Protein AF-A0A843D939-F1 (afdb_monomer_lite)

Foldseek 3Di:
DEEEEFVAQLVLQQVLCVVLVHHYDHCDDDVVDPDPNPPPQPLPPPDDPPPDPVLSVLVSSCVVSLVVHQEYEYEFDDDPDADDPDPPVVCCNNGNDCPDLVSRLVVVVVSVVDPHQYAQAYHDRDPVSSVLVSVLSNVCSVPVDNPSHDPADSSRHHDDPDDPPVVVVVVVVVVD

pLDDT: mean 85.57, std 11.02, range [54.69, 98.19]

Sequence (176 aa):
MNVIVIPDGAMIIVPLIEKNGHNYLSPTNFSKYDNELNLNPDFNVSLSSETPSGVRGRISLLMPLLDKADAAIILGQRPPKYTPMYDVLNELILFCGNGCNNAHSLAASIVNQMDIPVLKLAYPTTREDIIDLIDRVNLFLKDFDTSISDDINTDLKKPSPKIPFSDFKKILNKSI

Structure (mmCIF, N/CA/C/O backbone):
data_AF-A0A843D939-F1
#
_entry.id   AF-A0A843D939-F1
#
loop_
_atom_site.group_PDB
_atom_site.id
_atom_site.type_symbol
_atom_site.label_atom_id
_atom_site.label_alt_id
_atom_site.label_comp_id
_atom_site.label_asym_id
_atom_site.label_entity_id
_atom_site.label_seq_id
_atom_site.pdbx_PDB_ins_code
_atom_site.Cartn_x
_atom_site.Cartn_y
_atom_site.Cartn_z
_atom_site.occupancy
_atom_site.B_iso_or_equiv
_atom_site.auth_seq_id
_atom_site.auth_comp_id
_atom_site.auth_asym_id
_atom_site.auth_atom_id
_atom_site.pdbx_PDB_model_num
ATOM 1 N N . MET A 1 1 ? -14.556 4.740 7.565 1.00 92.44 1 MET A N 1
ATOM 2 C CA . MET A 1 1 ? -13.700 3.545 7.578 1.00 92.44 1 MET A CA 1
ATOM 3 C C . MET A 1 1 ? -12.261 3.978 7.726 1.00 92.44 1 MET A C 1
ATOM 5 O O . MET A 1 1 ? -11.900 5.033 7.210 1.00 92.44 1 MET A O 1
ATOM 9 N N . ASN A 1 2 ? -11.486 3.198 8.461 1.00 95.25 2 ASN A N 1
ATOM 10 C CA . ASN A 1 2 ? -10.048 3.321 8.590 1.00 95.25 2 ASN A CA 1
ATOM 11 C C . ASN A 1 2 ? -9.385 2.583 7.424 1.00 95.25 2 ASN A C 1
ATOM 13 O O . ASN A 1 2 ? -9.556 1.377 7.274 1.00 95.25 2 ASN A O 1
ATOM 17 N N . VAL A 1 3 ? -8.643 3.299 6.589 1.00 96.50 3 VAL A N 1
ATOM 18 C CA . VAL A 1 3 ? -8.019 2.762 5.380 1.00 96.50 3 VAL A CA 1
ATOM 19 C C . VAL A 1 3 ? -6.510 2.836 5.531 1.00 96.50 3 VAL A C 1
ATOM 21 O O . VAL A 1 3 ? -5.960 3.898 5.836 1.00 96.50 3 VAL A O 1
ATOM 24 N N . ILE A 1 4 ? -5.835 1.716 5.293 1.00 94.50 4 ILE A N 1
ATOM 25 C CA . ILE A 1 4 ? -4.374 1.651 5.276 1.00 94.50 4 ILE A CA 1
ATOM 26 C C . ILE A 1 4 ? -3.850 1.634 3.839 1.00 94.50 4 ILE A C 1
ATOM 28 O O . ILE A 1 4 ? -4.470 1.058 2.944 1.00 94.50 4 ILE A O 1
ATOM 32 N N . VAL A 1 5 ? -2.700 2.266 3.607 1.00 94.06 5 VAL A N 1
ATOM 33 C CA . VAL A 1 5 ? -2.048 2.301 2.291 1.00 94.06 5 VAL A CA 1
ATOM 34 C C . VAL A 1 5 ? -0.691 1.624 2.383 1.00 94.06 5 VAL A C 1
ATOM 36 O O . VAL A 1 5 ? 0.069 1.855 3.321 1.00 94.06 5 VAL A O 1
ATOM 39 N N . ILE A 1 6 ? -0.395 0.772 1.409 1.00 92.00 6 ILE A N 1
ATOM 40 C CA . ILE A 1 6 ? 0.857 0.033 1.309 1.00 92.00 6 ILE A CA 1
ATOM 41 C C . ILE A 1 6 ? 1.463 0.321 -0.075 1.00 92.00 6 ILE A C 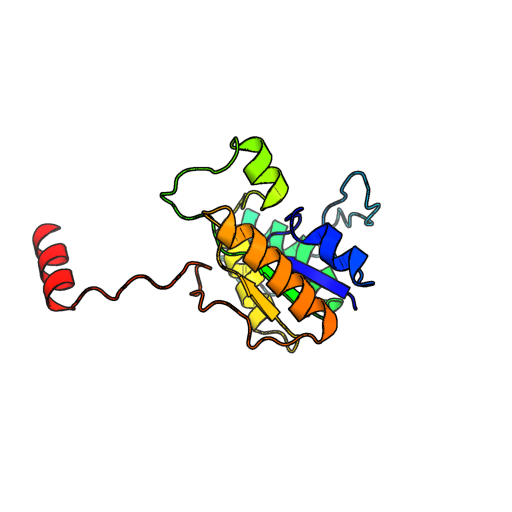1
ATOM 43 O O . ILE A 1 6 ? 0.838 -0.039 -1.066 1.00 92.00 6 ILE A O 1
ATOM 47 N N . PRO A 1 7 ? 2.648 0.950 -0.181 1.00 89.75 7 PRO A N 1
ATOM 48 C CA . PRO A 1 7 ? 3.460 1.465 0.916 1.00 89.75 7 PRO A CA 1
ATOM 49 C C . PRO A 1 7 ? 2.813 2.664 1.618 1.00 89.75 7 PRO A C 1
ATOM 51 O O . PRO A 1 7 ? 2.110 3.467 1.003 1.00 89.75 7 PRO A O 1
ATOM 54 N N . ASP A 1 8 ? 3.103 2.785 2.914 1.00 88.06 8 ASP A N 1
ATOM 55 C CA . ASP A 1 8 ? 2.689 3.932 3.721 1.00 88.06 8 ASP A CA 1
ATOM 56 C C . ASP A 1 8 ? 3.186 5.240 3.093 1.00 88.06 8 ASP A C 1
ATOM 58 O O . ASP A 1 8 ? 4.310 5.303 2.597 1.00 88.06 8 ASP A O 1
ATOM 62 N N . GLY A 1 9 ? 2.368 6.289 3.111 1.00 86.38 9 GLY A N 1
ATOM 63 C CA . GLY A 1 9 ? 2.763 7.606 2.625 1.00 86.38 9 GLY A CA 1
ATOM 64 C C . GLY A 1 9 ? 2.707 7.804 1.110 1.00 86.38 9 GLY A C 1
ATOM 65 O O . GLY A 1 9 ? 3.280 8.774 0.620 1.00 86.38 9 GLY A O 1
ATOM 66 N N . ALA A 1 10 ? 2.031 6.938 0.346 1.00 90.88 10 ALA A N 1
ATOM 67 C CA . ALA A 1 10 ? 1.768 7.195 -1.072 1.00 90.88 10 ALA A CA 1
ATOM 68 C C . ALA A 1 10 ? 0.818 8.403 -1.235 1.00 90.88 10 ALA A C 1
ATOM 70 O O . ALA A 1 10 ? -0.410 8.263 -1.239 1.00 90.88 10 ALA A O 1
ATOM 71 N N . MET A 1 11 ? 1.385 9.612 -1.341 1.00 89.44 11 MET A N 1
ATOM 72 C CA . MET A 1 11 ? 0.646 10.884 -1.285 1.00 89.44 11 MET A CA 1
ATOM 73 C C . MET A 1 11 ? -0.316 11.107 -2.452 1.00 89.44 11 MET A C 1
ATOM 75 O O . MET A 1 11 ? -1.149 12.005 -2.382 1.00 89.44 11 MET A O 1
ATOM 79 N N . ILE A 1 12 ? -0.249 10.300 -3.509 1.00 92.25 12 ILE A N 1
ATOM 80 C CA . ILE A 1 12 ? -1.269 10.312 -4.559 1.00 92.25 12 ILE A CA 1
ATOM 81 C C . ILE A 1 12 ? -2.600 9.692 -4.099 1.00 92.25 12 ILE A C 1
ATOM 83 O O . ILE A 1 12 ? -3.657 10.080 -4.588 1.00 92.25 12 ILE A O 1
ATOM 87 N N . ILE A 1 13 ? -2.558 8.764 -3.137 1.00 94.81 13 ILE A N 1
ATOM 88 C CA . ILE A 1 13 ? -3.721 8.014 -2.633 1.00 94.81 13 ILE A CA 1
ATOM 89 C C . ILE A 1 13 ? -4.284 8.671 -1.372 1.00 94.81 13 ILE A C 1
ATOM 91 O O . ILE A 1 13 ? -5.497 8.814 -1.240 1.00 94.81 13 ILE A O 1
ATOM 95 N N . VAL A 1 14 ? -3.414 9.097 -0.451 1.00 91.94 14 VAL A N 1
ATOM 96 C CA . VAL A 1 14 ? -3.815 9.593 0.879 1.00 91.94 14 VAL A CA 1
ATOM 97 C C . VAL A 1 14 ? -4.889 10.698 0.827 1.00 91.94 14 VAL A C 1
ATOM 99 O O . VAL A 1 14 ? -5.912 10.547 1.496 1.00 91.94 14 VAL A O 1
ATOM 102 N N . PRO A 1 15 ? -4.765 11.759 0.003 1.00 92.94 15 PRO A N 1
ATOM 103 C CA . PRO A 1 15 ? -5.795 12.795 -0.086 1.00 92.94 15 PRO A CA 1
ATOM 104 C C . PRO A 1 15 ? -7.137 12.284 -0.629 1.00 92.94 15 PRO A C 1
ATOM 106 O O . PRO A 1 15 ? -8.178 12.877 -0.351 1.00 92.94 15 PRO A O 1
ATOM 109 N N . LEU A 1 16 ? -7.136 11.201 -1.417 1.00 96.62 16 LEU A N 1
ATOM 110 C CA . LEU A 1 16 ? -8.359 10.603 -1.959 1.00 96.62 16 LEU A CA 1
ATOM 111 C C . LEU A 1 16 ? -9.158 9.896 -0.861 1.00 96.62 16 LEU A C 1
ATOM 113 O O . LEU A 1 16 ? -10.383 9.992 -0.857 1.00 96.62 16 LEU A O 1
ATOM 117 N N . ILE A 1 17 ? -8.478 9.254 0.092 1.00 96.19 17 ILE A N 1
ATOM 118 C CA . ILE A 1 17 ? -9.104 8.620 1.262 1.00 96.19 17 ILE A CA 1
ATOM 119 C C . ILE A 1 17 ? -9.886 9.665 2.063 1.00 96.19 17 ILE A C 1
ATOM 121 O O . ILE A 1 17 ? -11.086 9.507 2.287 1.00 96.19 17 ILE A O 1
ATOM 125 N N . GLU A 1 18 ? -9.234 10.777 2.410 1.00 92.69 18 GLU A N 1
ATOM 126 C CA . GLU A 1 18 ? -9.864 11.862 3.170 1.00 92.69 18 GLU A CA 1
ATOM 127 C C . GLU A 1 18 ? -11.015 12.514 2.398 1.00 92.69 18 GLU A C 1
ATOM 129 O O . GLU A 1 18 ? -12.084 12.766 2.954 1.00 92.69 18 GLU A O 1
ATOM 134 N N . LYS A 1 19 ? -10.822 12.762 1.094 1.00 95.88 19 LYS A N 1
ATOM 135 C CA . LYS A 1 19 ? -11.841 13.369 0.227 1.00 95.88 19 LYS A CA 1
ATOM 136 C C . LYS A 1 19 ? -13.119 12.527 0.148 1.00 95.88 19 LYS A C 1
ATOM 138 O O . LYS A 1 19 ? -14.198 13.096 0.005 1.00 95.88 19 LYS A O 1
ATOM 143 N N . ASN A 1 20 ? -13.007 11.202 0.249 1.00 97.38 20 ASN A N 1
ATOM 144 C CA . ASN A 1 20 ? -14.153 10.288 0.284 1.00 97.38 20 ASN A CA 1
ATOM 145 C C . ASN A 1 20 ? -14.717 10.078 1.707 1.00 97.38 20 ASN A C 1
ATOM 147 O O . ASN A 1 20 ? -15.602 9.253 1.903 1.00 97.38 20 ASN A O 1
ATOM 151 N N . GLY A 1 21 ? -14.264 10.847 2.707 1.00 96.19 21 GLY A N 1
ATOM 152 C CA . GLY A 1 21 ? -14.799 10.797 4.072 1.00 96.19 21 GLY A CA 1
ATOM 153 C C . GLY A 1 21 ? -14.281 9.618 4.899 1.00 96.19 21 GLY A C 1
ATOM 154 O O . GLY A 1 21 ? -14.939 9.175 5.844 1.00 96.19 21 GLY A O 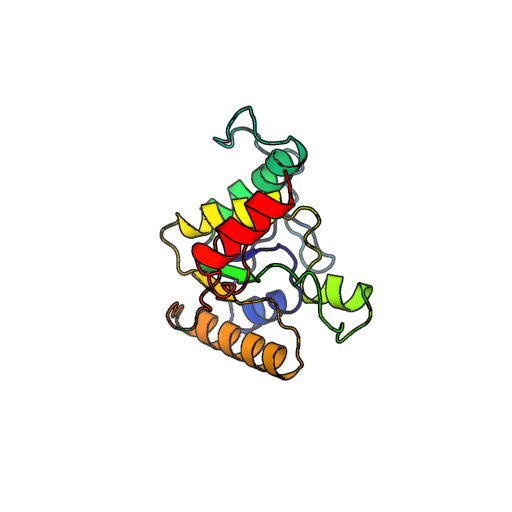1
ATOM 155 N N . HIS A 1 22 ? -13.117 9.078 4.545 1.00 96.50 22 HIS A N 1
ATOM 156 C CA . HIS A 1 22 ? -12.466 7.994 5.273 1.00 96.50 22 HIS A CA 1
ATOM 157 C C . HIS A 1 22 ? -11.235 8.479 6.031 1.00 96.50 22 HIS A C 1
ATOM 159 O O . HIS A 1 22 ? -10.683 9.541 5.750 1.00 96.50 22 HIS A O 1
ATOM 165 N N . ASN A 1 23 ? -10.816 7.689 7.014 1.00 93.75 23 ASN A N 1
ATOM 166 C CA . ASN A 1 23 ? -9.666 7.982 7.849 1.00 93.75 23 ASN A CA 1
ATOM 167 C C . ASN A 1 23 ? -8.449 7.215 7.329 1.00 93.75 23 ASN A C 1
ATOM 169 O O . ASN A 1 23 ? -8.523 6.001 7.163 1.00 93.75 23 ASN A O 1
ATOM 173 N N . TYR A 1 24 ? -7.340 7.900 7.080 1.00 92.69 24 TYR A N 1
ATOM 174 C CA . TYR A 1 24 ? -6.087 7.266 6.678 1.00 92.69 24 TYR A CA 1
ATOM 175 C C . TYR A 1 24 ? -5.288 6.857 7.920 1.00 92.69 24 TYR A C 1
ATOM 177 O O . TYR A 1 24 ? -4.991 7.691 8.772 1.00 92.69 24 TYR A O 1
ATOM 185 N N . LEU A 1 25 ? -4.924 5.576 8.018 1.00 90.00 25 LEU A N 1
ATOM 186 C CA . LEU A 1 25 ? -4.054 5.077 9.080 1.00 90.00 25 LEU A CA 1
ATOM 187 C C . LEU A 1 25 ? -2.595 5.083 8.627 1.00 90.00 25 LEU A C 1
ATOM 189 O O . LEU A 1 25 ? -2.243 4.421 7.652 1.00 90.00 25 LEU A O 1
ATOM 193 N N . SER A 1 26 ? -1.749 5.777 9.385 1.00 86.94 26 SER A N 1
ATOM 194 C CA . SER A 1 26 ? -0.313 5.875 9.127 1.00 86.94 26 SER A CA 1
ATOM 195 C C . SER A 1 26 ? 0.497 5.653 10.405 1.00 86.94 26 SER A C 1
ATOM 197 O O . SER A 1 26 ? 0.188 6.269 11.428 1.00 86.94 26 SER A O 1
ATOM 199 N N . PRO A 1 27 ? 1.561 4.829 10.365 1.00 78.94 27 PRO A N 1
ATOM 200 C CA . PRO A 1 27 ? 2.533 4.729 11.449 1.00 78.94 27 PRO A CA 1
ATOM 201 C C . PRO A 1 27 ? 3.485 5.931 11.491 1.00 78.94 27 PRO A C 1
ATOM 203 O O . PRO A 1 27 ? 4.255 6.064 12.437 1.00 78.94 27 PRO A O 1
ATOM 206 N N . THR A 1 28 ? 3.466 6.784 10.465 1.00 74.00 28 THR A N 1
ATOM 207 C CA . THR A 1 28 ? 4.355 7.935 10.304 1.00 74.00 28 THR A CA 1
ATOM 208 C C . THR A 1 28 ? 3.616 9.240 10.603 1.00 74.00 28 THR A C 1
ATOM 210 O O . THR A 1 28 ? 2.486 9.438 10.143 1.00 74.00 28 THR A O 1
ATOM 213 N N . ASN A 1 29 ? 4.272 10.166 11.312 1.00 66.31 29 ASN A N 1
ATOM 214 C CA . ASN A 1 29 ? 3.813 11.552 11.424 1.00 66.31 29 ASN A CA 1
ATOM 215 C C . ASN A 1 29 ? 4.207 12.315 10.160 1.00 66.31 29 ASN A C 1
ATOM 217 O O . ASN A 1 29 ? 5.393 12.533 9.904 1.00 66.31 29 ASN A O 1
ATOM 221 N N . PHE A 1 30 ? 3.223 12.730 9.369 1.00 65.50 30 PHE A N 1
ATOM 222 C CA . PHE A 1 30 ? 3.453 13.704 8.303 1.00 65.50 30 PHE A CA 1
ATOM 223 C C . PHE A 1 30 ? 3.073 15.084 8.839 1.00 65.50 30 PHE A C 1
ATOM 225 O O . PHE A 1 30 ? 2.226 15.184 9.709 1.00 65.50 30 PHE A O 1
ATOM 232 N N . SER A 1 31 ? 3.637 16.173 8.319 1.00 57.84 31 SER A N 1
ATOM 233 C CA . SER A 1 31 ? 3.409 17.530 8.861 1.00 57.84 31 SER A CA 1
ATOM 234 C C . SER A 1 31 ? 1.935 17.947 9.016 1.00 57.84 31 SER A C 1
ATOM 236 O O . SER A 1 31 ? 1.638 18.830 9.815 1.00 57.84 31 SER A O 1
ATOM 238 N N . LYS A 1 32 ? 1.021 17.330 8.256 1.00 61.47 32 LYS A N 1
ATOM 239 C CA . LYS A 1 32 ? -0.435 17.525 8.344 1.00 61.47 32 LYS A CA 1
ATOM 240 C C . LYS A 1 32 ? -1.131 16.569 9.330 1.00 61.47 32 LYS A C 1
ATOM 242 O O . LYS A 1 32 ? -2.207 16.895 9.820 1.00 61.47 32 LYS A O 1
ATOM 247 N N . TYR A 1 33 ? -0.558 15.398 9.587 1.00 61.41 33 TYR A N 1
ATOM 248 C CA . TYR A 1 33 ? -1.159 14.328 10.379 1.00 61.41 33 TYR A CA 1
ATOM 249 C C . TYR A 1 33 ? -0.386 14.219 11.683 1.00 61.41 33 TYR A C 1
ATOM 251 O O . TYR A 1 33 ? 0.756 13.787 11.636 1.00 61.41 33 TYR A O 1
ATOM 259 N N . ASP A 1 34 ? -0.986 14.618 12.807 1.00 56.56 34 ASP A N 1
ATOM 260 C CA . ASP A 1 34 ? -0.428 14.389 14.147 1.00 56.56 34 ASP A CA 1
ATOM 261 C C . ASP A 1 34 ? -0.863 13.004 14.653 1.00 56.56 34 ASP A C 1
ATOM 263 O O . ASP A 1 34 ? -1.683 12.845 15.554 1.00 56.56 34 ASP A O 1
ATOM 267 N N . ASN A 1 35 ? -0.381 11.980 13.960 1.00 59.91 35 ASN A N 1
ATOM 268 C CA . ASN A 1 35 ? -0.445 10.600 14.394 1.00 59.91 35 ASN A CA 1
ATOM 269 C C . ASN A 1 35 ? 0.445 10.437 15.632 1.00 59.91 35 ASN A C 1
ATOM 271 O O . ASN A 1 35 ? 1.650 10.690 15.577 1.00 59.91 35 ASN A O 1
ATOM 275 N N . GLU A 1 36 ? -0.119 9.963 16.745 1.00 54.69 36 GLU A N 1
ATOM 276 C CA . GLU A 1 36 ? 0.685 9.550 17.896 1.00 54.69 36 GLU A CA 1
ATOM 277 C C . GLU A 1 36 ? 1.698 8.487 17.447 1.00 54.69 36 GLU A C 1
ATOM 279 O O . GLU A 1 36 ? 1.374 7.314 17.242 1.00 54.69 36 GLU A O 1
ATOM 284 N N . LEU A 1 37 ? 2.946 8.915 17.256 1.00 56.84 37 LEU A N 1
ATOM 285 C CA . LEU A 1 37 ? 4.055 8.033 16.943 1.00 56.84 37 LEU A CA 1
ATOM 286 C C . LEU A 1 37 ? 4.285 7.149 18.161 1.00 56.84 37 LEU A C 1
ATOM 288 O O . LEU A 1 37 ? 4.890 7.578 19.147 1.00 56.84 37 LEU A O 1
ATOM 292 N N . ASN A 1 38 ? 3.854 5.893 18.090 1.00 56.69 38 ASN A N 1
ATOM 293 C CA . ASN A 1 38 ? 4.308 4.912 19.056 1.00 56.69 38 ASN A CA 1
ATOM 294 C C . ASN A 1 38 ? 5.775 4.567 18.754 1.00 56.69 38 ASN A C 1
ATOM 296 O O . ASN A 1 38 ? 6.088 3.618 18.036 1.00 56.69 38 ASN A O 1
ATOM 300 N N . LEU A 1 39 ? 6.684 5.383 19.294 1.00 55.22 39 LEU A N 1
ATOM 301 C CA . LEU A 1 39 ? 8.135 5.200 19.195 1.00 55.22 39 LEU A CA 1
ATOM 302 C C . LEU A 1 39 ? 8.633 3.967 19.968 1.00 55.22 39 LEU A C 1
ATOM 304 O O . LEU A 1 39 ? 9.809 3.624 19.855 1.00 55.22 39 LEU A O 1
ATOM 308 N N . ASN A 1 40 ? 7.749 3.294 20.714 1.00 59.53 40 ASN A N 1
ATOM 309 C CA . ASN A 1 40 ? 7.982 1.993 21.327 1.00 59.53 40 ASN A CA 1
ATOM 310 C C . ASN A 1 40 ? 7.218 0.920 20.533 1.00 59.53 40 ASN A C 1
ATOM 312 O O . ASN A 1 40 ? 6.143 0.492 20.962 1.00 59.53 40 ASN A O 1
ATOM 316 N N . PRO A 1 41 ? 7.735 0.491 19.366 1.00 61.16 41 PRO A N 1
ATOM 317 C CA . PRO A 1 41 ? 7.125 -0.591 18.610 1.00 61.16 41 PRO A CA 1
ATOM 318 C C . PRO A 1 41 ? 6.991 -1.824 19.503 1.00 61.16 41 PRO A C 1
ATOM 320 O O . PRO A 1 41 ? 7.968 -2.276 20.106 1.00 61.16 41 PRO A O 1
ATOM 323 N N . ASP A 1 42 ? 5.782 -2.377 19.572 1.00 63.78 42 ASP A N 1
ATOM 324 C CA . ASP A 1 42 ? 5.590 -3.673 20.201 1.00 63.78 42 ASP A CA 1
ATOM 325 C C . ASP A 1 42 ? 6.177 -4.740 19.272 1.00 63.78 42 ASP A C 1
ATOM 327 O O . ASP A 1 42 ? 5.615 -5.093 18.235 1.00 63.78 42 ASP A O 1
ATOM 331 N N . PHE A 1 43 ? 7.370 -5.221 19.619 1.00 63.50 43 PHE A N 1
ATOM 332 C CA . PHE A 1 43 ? 8.058 -6.264 18.865 1.00 63.50 43 PHE A CA 1
ATOM 333 C C . PHE A 1 43 ? 7.470 -7.661 19.096 1.00 63.50 43 PHE A C 1
ATOM 335 O O . PHE A 1 43 ? 7.990 -8.618 18.516 1.00 63.50 43 PHE A O 1
ATOM 342 N N . ASN A 1 44 ? 6.380 -7.798 19.862 1.00 63.06 44 ASN A N 1
ATOM 343 C CA . ASN A 1 44 ? 5.602 -9.037 19.967 1.00 63.06 44 ASN A CA 1
ATOM 344 C C . ASN A 1 44 ? 4.804 -9.357 18.690 1.00 63.06 44 ASN A C 1
ATOM 346 O O . ASN A 1 44 ? 3.792 -10.054 18.727 1.00 63.06 44 ASN A O 1
ATOM 350 N N . VAL A 1 45 ? 5.263 -8.893 17.529 1.00 67.69 45 VAL A N 1
ATOM 351 C CA . VAL A 1 45 ? 4.759 -9.385 16.254 1.00 67.69 45 VAL A CA 1
ATOM 352 C C . VAL A 1 45 ? 5.230 -10.824 16.075 1.00 67.69 45 VAL A C 1
ATOM 354 O O . VAL A 1 45 ? 6.427 -11.114 16.164 1.00 67.69 45 VAL A O 1
ATOM 357 N N . SER A 1 46 ? 4.292 -11.720 15.770 1.00 73.81 46 SER A N 1
ATOM 358 C CA . SER A 1 46 ? 4.554 -13.135 15.481 1.00 73.81 46 SER A CA 1
ATOM 359 C C . SER A 1 46 ? 5.248 -13.318 14.122 1.00 73.81 46 SER A C 1
ATOM 361 O O . SER A 1 46 ? 4.693 -13.872 13.179 1.00 73.81 46 SER A O 1
ATOM 363 N N . LEU A 1 47 ? 6.480 -12.820 14.008 1.00 81.19 47 LEU A N 1
ATOM 364 C CA . LEU A 1 47 ? 7.359 -12.969 12.851 1.00 81.19 47 LEU A CA 1
ATOM 365 C C . LEU A 1 47 ? 8.477 -13.960 13.166 1.00 81.19 47 LEU A C 1
ATOM 367 O O . LEU A 1 47 ? 9.015 -13.961 14.276 1.00 81.19 47 LEU A O 1
ATOM 371 N N . SER A 1 48 ? 8.892 -14.732 12.159 1.00 84.88 48 SER A N 1
ATOM 372 C CA . SER A 1 48 ? 10.031 -15.655 12.257 1.00 84.88 48 SER A CA 1
ATOM 373 C C . SER A 1 48 ? 11.275 -14.970 12.838 1.00 84.88 48 SER A C 1
ATOM 375 O O . SER A 1 48 ? 11.533 -13.798 12.536 1.00 84.88 48 SER A O 1
ATOM 377 N N . SER A 1 49 ? 12.068 -15.704 13.627 1.00 82.62 49 SER A N 1
ATOM 378 C CA . SER A 1 49 ? 13.378 -15.255 14.125 1.00 82.62 49 SER A CA 1
ATOM 379 C C . SER A 1 49 ? 14.343 -14.896 12.994 1.00 82.62 49 SER A C 1
ATOM 381 O O . SER A 1 49 ? 15.186 -14.025 13.168 1.00 82.62 49 SER A O 1
ATOM 383 N N . GLU A 1 50 ? 14.165 -15.508 11.822 1.00 88.19 50 GLU A N 1
ATOM 384 C CA . GLU A 1 50 ? 14.960 -15.256 10.614 1.00 88.19 50 GLU A CA 1
ATOM 385 C C . GLU A 1 50 ? 14.546 -13.973 9.873 1.00 88.19 50 GLU A C 1
ATOM 387 O O . GLU A 1 50 ? 15.151 -13.598 8.869 1.00 88.19 50 GLU A O 1
ATOM 392 N N . THR A 1 51 ? 13.494 -13.284 10.331 1.00 87.69 51 THR A N 1
ATOM 393 C CA . THR A 1 51 ? 13.053 -12.036 9.700 1.00 87.69 51 THR A CA 1
ATOM 394 C C . THR A 1 51 ? 14.113 -10.954 9.919 1.00 87.69 51 THR A C 1
ATOM 396 O O . THR A 1 51 ? 14.402 -10.626 11.073 1.00 87.69 51 THR A O 1
ATOM 399 N N . PRO A 1 52 ? 14.652 -10.323 8.856 1.00 90.00 52 PRO A N 1
ATOM 400 C CA . PRO A 1 52 ? 15.654 -9.275 9.009 1.00 90.00 52 PRO A CA 1
ATOM 401 C C . PRO A 1 52 ? 15.163 -8.149 9.924 1.00 90.00 52 PRO A C 1
ATOM 403 O O . PRO A 1 52 ? 14.026 -7.687 9.796 1.00 90.00 52 PRO A O 1
ATOM 406 N N . SER A 1 53 ? 16.030 -7.655 10.809 1.00 87.06 53 SER A N 1
ATOM 407 C CA . SER A 1 53 ? 15.675 -6.648 11.823 1.00 87.06 53 SER A CA 1
ATOM 408 C C . SER A 1 53 ? 15.031 -5.390 11.227 1.00 87.06 53 SER A C 1
ATOM 410 O O . SER A 1 53 ? 14.035 -4.895 11.749 1.00 87.06 53 SER A O 1
ATOM 412 N N . GLY A 1 54 ? 15.528 -4.912 10.082 1.00 84.12 54 GLY A N 1
ATOM 413 C CA . GLY A 1 54 ? 14.959 -3.760 9.376 1.00 84.12 54 GLY A CA 1
ATOM 414 C C . GLY A 1 54 ? 13.573 -4.009 8.763 1.00 84.12 54 GLY A C 1
ATOM 415 O O . GLY A 1 54 ? 12.809 -3.060 8.584 1.00 84.12 54 GLY A O 1
ATOM 416 N N . VAL A 1 55 ? 13.234 -5.261 8.444 1.00 88.81 55 VAL A N 1
ATOM 417 C CA . VAL A 1 55 ? 11.880 -5.652 8.020 1.00 88.81 55 VAL A CA 1
ATOM 418 C C . VAL A 1 55 ? 10.978 -5.731 9.247 1.00 88.81 55 VAL A C 1
ATOM 420 O O . VAL A 1 55 ? 9.931 -5.089 9.272 1.00 88.81 55 VAL A O 1
ATOM 423 N N . ARG A 1 56 ? 11.429 -6.432 10.297 1.00 87.56 56 ARG A N 1
ATOM 424 C CA . ARG A 1 56 ? 10.702 -6.572 11.565 1.00 87.56 56 ARG A CA 1
ATOM 425 C C . ARG A 1 56 ? 10.336 -5.213 12.165 1.00 87.56 56 ARG A C 1
ATOM 427 O O . ARG A 1 56 ? 9.185 -5.026 12.536 1.00 87.56 56 ARG A O 1
ATOM 434 N N . GLY A 1 57 ? 11.263 -4.254 12.206 1.00 85.00 57 GLY A N 1
ATOM 435 C CA . GLY A 1 57 ? 10.999 -2.910 12.733 1.00 85.00 57 GLY A CA 1
ATOM 436 C C . GLY A 1 57 ? 9.886 -2.171 11.988 1.00 85.00 57 GLY A C 1
ATOM 437 O O . GLY A 1 57 ? 8.978 -1.644 12.620 1.00 85.00 57 GLY A O 1
ATOM 438 N N . ARG A 1 58 ? 9.896 -2.201 10.649 1.00 86.69 58 ARG A N 1
ATOM 439 C CA . ARG A 1 58 ? 8.847 -1.565 9.829 1.00 86.69 58 ARG A CA 1
ATOM 440 C C . ARG A 1 58 ? 7.483 -2.219 10.028 1.00 86.69 58 ARG A C 1
ATOM 442 O O . ARG A 1 58 ? 6.490 -1.519 10.173 1.00 86.69 58 ARG A O 1
ATOM 449 N N . ILE A 1 59 ? 7.442 -3.550 10.071 1.00 88.06 59 ILE A N 1
ATOM 450 C CA . ILE A 1 59 ? 6.195 -4.280 10.312 1.00 88.06 59 ILE A CA 1
ATOM 451 C C . ILE A 1 59 ? 5.672 -4.027 11.730 1.00 88.06 59 ILE A C 1
ATOM 453 O O . ILE A 1 59 ? 4.476 -3.838 11.894 1.00 88.06 59 ILE A O 1
ATOM 457 N N . SER A 1 60 ? 6.543 -3.942 12.738 1.00 85.75 60 SER A N 1
ATOM 458 C CA . SER A 1 60 ? 6.129 -3.691 14.130 1.00 85.75 60 SER A CA 1
ATOM 459 C C . SER A 1 60 ? 5.466 -2.326 14.320 1.00 85.75 60 SER A C 1
ATOM 461 O O . SER A 1 60 ? 4.581 -2.192 15.155 1.00 85.75 60 SER A O 1
ATOM 463 N N . LEU A 1 61 ? 5.839 -1.327 13.515 1.00 83.62 61 LEU A N 1
ATOM 464 C CA . LEU A 1 61 ? 5.150 -0.032 13.492 1.00 83.62 61 LEU A CA 1
ATOM 465 C C . LEU A 1 61 ? 3.779 -0.112 12.802 1.00 83.62 61 LEU A C 1
ATOM 467 O O . LEU A 1 61 ? 2.849 0.580 13.200 1.00 83.62 61 LEU A O 1
ATOM 471 N N . LEU A 1 62 ? 3.650 -0.958 11.777 1.00 86.25 62 LEU A N 1
ATOM 472 C CA . LEU A 1 62 ? 2.426 -1.110 10.990 1.00 86.25 62 LEU A CA 1
ATOM 473 C C . LEU A 1 62 ? 1.363 -1.974 11.694 1.00 86.25 62 LEU A C 1
ATOM 475 O O . LEU A 1 62 ? 0.173 -1.707 11.563 1.00 86.25 62 LEU A O 1
ATOM 479 N N . MET A 1 63 ? 1.779 -3.001 12.441 1.00 86.19 63 MET A N 1
ATOM 480 C CA . MET A 1 63 ? 0.889 -4.003 13.049 1.00 86.19 63 MET A CA 1
ATOM 481 C C . MET A 1 63 ? -0.261 -3.429 13.886 1.00 86.19 63 MET A C 1
ATOM 483 O O . MET A 1 63 ? -1.402 -3.786 13.606 1.00 86.19 63 MET A O 1
ATOM 487 N N . PRO A 1 64 ? -0.036 -2.492 14.829 1.00 84.06 64 PRO A N 1
ATOM 488 C CA . PRO A 1 64 ? -1.126 -1.949 15.647 1.00 84.06 64 PRO A CA 1
ATOM 489 C C . PRO A 1 64 ? -2.194 -1.189 14.848 1.00 84.06 64 PRO A C 1
ATOM 491 O O . PRO A 1 64 ? -3.280 -0.913 15.359 1.00 84.06 64 PRO A O 1
ATOM 494 N N . LEU A 1 65 ? -1.864 -0.773 13.622 1.00 87.25 65 LEU A N 1
ATOM 495 C CA . LEU A 1 65 ? -2.779 -0.082 12.718 1.00 87.25 65 LEU A CA 1
ATOM 496 C C . LEU A 1 65 ? -3.551 -1.059 11.845 1.00 87.25 65 LEU A C 1
ATOM 498 O O . LEU A 1 65 ? -4.702 -0.793 11.518 1.00 87.25 65 LEU A O 1
ATOM 502 N N . LEU A 1 66 ? -2.934 -2.185 11.495 1.00 87.19 66 LEU A N 1
ATOM 503 C CA . LEU A 1 66 ? -3.581 -3.234 10.723 1.00 87.19 66 LEU A CA 1
ATOM 504 C C . LEU A 1 66 ? -4.786 -3.821 11.465 1.00 87.19 66 LEU A C 1
ATOM 506 O O . LEU A 1 66 ? -5.830 -3.994 10.850 1.00 87.19 66 LEU A O 1
ATOM 510 N N . ASP A 1 67 ? -4.694 -3.992 12.787 1.00 85.06 67 ASP A N 1
ATOM 511 C CA . ASP A 1 67 ? -5.824 -4.433 13.624 1.00 85.06 67 ASP A CA 1
ATOM 512 C C . ASP A 1 67 ? -7.003 -3.442 13.636 1.00 85.06 67 ASP A C 1
ATOM 514 O O . ASP A 1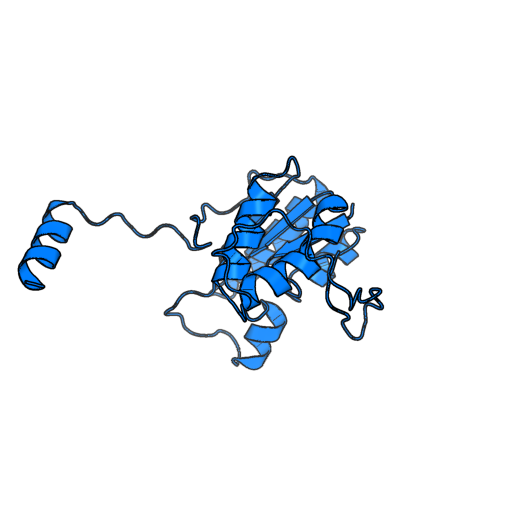 67 ? -8.125 -3.798 13.992 1.00 85.06 67 ASP A O 1
ATOM 518 N N . LYS A 1 68 ? -6.754 -2.176 13.279 1.00 90.12 68 LYS A N 1
ATOM 519 C CA . LYS A 1 68 ? -7.755 -1.098 13.243 1.00 90.12 68 LYS A CA 1
ATOM 520 C C . LYS A 1 68 ? -8.257 -0.802 11.830 1.00 90.12 68 LYS A C 1
ATOM 522 O O . LYS A 1 68 ? -9.108 0.078 11.680 1.00 90.12 68 LYS A O 1
ATOM 527 N N . ALA A 1 69 ? -7.677 -1.434 10.811 1.00 93.94 69 ALA A N 1
ATOM 528 C CA . ALA A 1 69 ? -7.979 -1.156 9.418 1.00 93.94 69 ALA A CA 1
ATOM 529 C C . ALA A 1 69 ? -9.277 -1.859 9.003 1.00 93.94 69 ALA A C 1
ATOM 531 O O . ALA A 1 69 ? -9.435 -3.057 9.205 1.00 93.94 69 ALA A O 1
ATOM 532 N N . ASP A 1 70 ? -10.177 -1.107 8.375 1.00 97.00 70 ASP A N 1
ATOM 533 C CA . ASP A 1 70 ? -11.412 -1.621 7.777 1.00 97.00 70 ASP A CA 1
ATOM 534 C C . ASP A 1 70 ? -11.217 -1.963 6.291 1.00 97.00 70 ASP A C 1
ATOM 536 O O . ASP A 1 70 ? -12.016 -2.689 5.714 1.00 97.00 70 ASP A O 1
ATOM 540 N N . ALA A 1 71 ? -10.190 -1.398 5.646 1.00 97.75 71 ALA A N 1
ATOM 541 C CA . ALA A 1 71 ? -9.869 -1.601 4.236 1.00 97.75 71 ALA A CA 1
ATOM 542 C C . ALA A 1 71 ? -8.394 -1.291 3.953 1.00 97.75 71 ALA A C 1
ATOM 544 O O . ALA A 1 71 ? -7.743 -0.555 4.703 1.00 97.75 71 ALA A O 1
ATOM 545 N N . ALA A 1 72 ? -7.877 -1.787 2.829 1.00 97.12 72 ALA A N 1
ATOM 546 C CA . ALA A 1 72 ? -6.506 -1.522 2.412 1.00 97.12 72 ALA A CA 1
ATOM 547 C C . ALA A 1 72 ? -6.373 -1.200 0.920 1.00 97.12 72 ALA A C 1
ATOM 549 O O . ALA A 1 72 ? -7.097 -1.726 0.077 1.00 97.12 72 ALA A O 1
ATOM 550 N N . ILE A 1 73 ? -5.385 -0.370 0.590 1.00 97.00 73 ILE A N 1
ATOM 551 C CA . ILE A 1 73 ? -4.964 -0.100 -0.786 1.00 97.00 73 ILE A CA 1
ATOM 552 C C . ILE A 1 73 ? -3.486 -0.459 -0.916 1.00 97.00 73 ILE A C 1
ATOM 554 O O . ILE A 1 73 ? -2.643 0.077 -0.198 1.00 97.00 73 ILE A O 1
ATOM 558 N N . ILE A 1 74 ? -3.168 -1.360 -1.841 1.00 95.50 74 ILE A N 1
ATOM 559 C CA . ILE A 1 74 ? -1.809 -1.807 -2.140 1.00 95.50 74 ILE A CA 1
ATOM 560 C C . ILE A 1 74 ? -1.399 -1.245 -3.500 1.00 95.50 74 ILE A C 1
ATOM 562 O O . ILE A 1 74 ? -1.971 -1.606 -4.527 1.00 95.50 74 ILE A O 1
ATOM 566 N N . LEU A 1 75 ? -0.373 -0.402 -3.512 1.00 94.25 75 LEU A N 1
ATOM 567 C CA . LEU A 1 75 ? 0.299 0.088 -4.705 1.00 94.25 75 LEU A CA 1
ATOM 568 C C . LEU A 1 75 ? 1.537 -0.765 -4.994 1.00 94.25 75 LEU A C 1
ATOM 570 O O . LEU A 1 75 ? 2.385 -0.994 -4.138 1.00 94.25 75 LEU A O 1
ATOM 574 N N . GLY A 1 76 ? 1.652 -1.210 -6.238 1.00 91.81 76 GLY A N 1
ATOM 575 C CA . GLY A 1 76 ? 2.692 -2.111 -6.698 1.00 91.81 76 GLY A CA 1
ATOM 576 C C . GLY A 1 76 ? 4.110 -1.560 -6.575 1.00 91.81 76 GLY A C 1
ATOM 577 O O . GLY A 1 76 ? 4.359 -0.366 -6.400 1.00 91.81 76 GLY A O 1
ATOM 578 N N . GLN A 1 77 ? 5.087 -2.451 -6.715 1.00 88.62 77 GLN A N 1
ATOM 579 C CA . GLN A 1 77 ? 6.487 -2.051 -6.767 1.00 88.62 77 GLN A CA 1
ATOM 580 C C . GLN A 1 77 ? 6.803 -1.310 -8.066 1.00 88.62 77 GLN A C 1
ATOM 582 O O . GLN A 1 77 ? 6.405 -1.717 -9.161 1.00 88.62 77 GLN A O 1
ATOM 587 N N . ARG A 1 78 ? 7.634 -0.273 -7.937 1.00 86.38 78 ARG A N 1
ATOM 588 C CA . ARG A 1 78 ? 8.243 0.429 -9.065 1.00 86.38 78 ARG A CA 1
ATOM 589 C C . ARG A 1 78 ? 8.947 -0.565 -10.009 1.00 86.38 78 ARG A C 1
ATOM 591 O O . ARG A 1 78 ? 9.812 -1.322 -9.549 1.00 86.38 78 ARG A O 1
ATOM 598 N N . PRO A 1 79 ? 8.641 -0.563 -11.320 1.00 85.56 79 PRO A N 1
ATOM 599 C CA . PRO A 1 79 ? 9.318 -1.419 -12.285 1.00 85.56 79 PRO A CA 1
ATOM 600 C C . PRO A 1 79 ? 10.824 -1.116 -12.354 1.00 85.56 79 PRO A C 1
ATOM 602 O O . PRO A 1 79 ? 11.233 0.040 -12.228 1.00 85.56 79 PRO A O 1
ATOM 605 N N . PRO A 1 80 ? 11.682 -2.125 -12.603 1.00 80.44 80 PRO A N 1
ATOM 606 C CA . PRO A 1 80 ? 13.131 -1.921 -12.670 1.00 80.44 80 PRO A CA 1
ATOM 607 C C . PRO A 1 80 ? 13.559 -1.063 -13.870 1.00 80.44 80 PRO A C 1
ATOM 609 O O . PRO A 1 80 ? 14.619 -0.445 -13.834 1.00 80.44 80 PRO A O 1
ATOM 612 N N . LYS A 1 81 ? 12.752 -1.043 -14.938 1.00 82.69 81 LYS A N 1
ATOM 613 C CA . LYS A 1 81 ? 12.980 -0.261 -16.154 1.00 82.69 81 LYS A CA 1
ATOM 614 C C . LYS A 1 81 ? 11.672 0.405 -16.567 1.00 82.69 81 LYS A C 1
ATOM 616 O O . LYS A 1 81 ? 10.728 -0.291 -16.923 1.00 82.69 81 LYS A O 1
ATOM 621 N N . TYR A 1 82 ? 11.639 1.727 -16.517 1.00 84.75 82 TYR A N 1
ATOM 622 C CA . TYR A 1 82 ? 10.605 2.578 -17.105 1.00 84.75 82 TYR A CA 1
ATOM 623 C C . TYR A 1 82 ? 11.191 3.981 -17.282 1.00 84.75 82 TYR A C 1
ATOM 625 O O . TYR A 1 82 ? 12.261 4.277 -16.742 1.00 84.75 82 TYR A O 1
ATOM 633 N N . THR A 1 83 ? 10.505 4.822 -18.048 1.00 86.75 83 THR A N 1
ATOM 634 C CA . THR A 1 83 ? 10.841 6.241 -18.174 1.00 86.75 83 THR A CA 1
ATOM 635 C C . THR A 1 83 ? 10.119 6.999 -17.061 1.00 86.75 83 THR A C 1
ATOM 637 O O . THR A 1 83 ? 8.888 6.998 -17.075 1.00 86.75 83 THR A O 1
ATOM 640 N N . PRO A 1 84 ? 10.836 7.618 -16.104 1.00 82.81 84 PRO A N 1
ATOM 641 C CA . PRO A 1 84 ? 10.215 8.426 -15.062 1.00 82.81 84 PRO A CA 1
ATOM 642 C C . PRO A 1 84 ? 9.351 9.535 -15.657 1.00 82.81 84 PRO A C 1
ATOM 644 O O . PRO A 1 84 ? 9.758 10.191 -16.618 1.00 82.81 84 PRO A O 1
ATOM 647 N N . MET A 1 85 ? 8.163 9.738 -15.093 1.00 85.06 85 MET A N 1
ATOM 648 C CA . MET A 1 85 ? 7.269 10.824 -15.518 1.00 85.06 85 MET A CA 1
ATOM 649 C C . MET A 1 85 ? 7.683 12.159 -14.903 1.00 85.06 85 MET A C 1
ATOM 651 O O . MET A 1 85 ? 7.490 13.215 -15.504 1.00 85.06 85 MET A O 1
ATOM 655 N N . TYR A 1 86 ? 8.256 12.094 -13.704 1.00 82.19 86 TYR A N 1
ATOM 656 C CA . TYR A 1 86 ? 8.713 13.238 -12.933 1.00 82.19 86 TYR A CA 1
ATOM 657 C C . TYR A 1 86 ? 10.176 13.047 -12.541 1.00 82.19 86 TYR A C 1
ATOM 659 O O . TYR A 1 86 ? 10.770 11.986 -12.752 1.00 82.19 86 TYR A O 1
ATOM 667 N N . ASP A 1 87 ? 10.769 14.080 -11.947 1.00 81.88 87 ASP A N 1
ATOM 668 C CA . ASP A 1 87 ? 12.028 13.878 -11.244 1.00 81.88 87 ASP A CA 1
ATOM 669 C C . ASP A 1 87 ? 11.868 12.850 -10.108 1.00 81.88 87 ASP A C 1
ATOM 671 O O . ASP A 1 87 ? 10.773 12.570 -9.609 1.00 81.88 87 ASP A O 1
ATOM 675 N N . VAL A 1 88 ? 12.995 12.264 -9.705 1.00 74.50 88 VAL A N 1
ATOM 676 C CA . VAL A 1 88 ? 13.017 11.169 -8.729 1.00 74.50 88 VAL A CA 1
ATOM 677 C C . VAL A 1 88 ? 12.384 11.585 -7.399 1.00 74.50 88 VAL A C 1
ATOM 679 O O . VAL A 1 88 ? 11.735 10.765 -6.758 1.00 74.50 88 VAL A O 1
ATOM 682 N N . LEU A 1 89 ? 12.543 12.844 -6.978 1.00 72.69 89 LEU A N 1
ATOM 683 C CA . LEU A 1 89 ? 12.002 13.316 -5.704 1.00 72.69 89 LEU A CA 1
ATOM 684 C C . LEU A 1 89 ? 10.471 13.383 -5.738 1.00 72.69 89 LEU A C 1
ATOM 686 O O . LEU A 1 89 ? 9.816 12.898 -4.818 1.00 72.69 89 LEU A O 1
ATOM 690 N N . ASN A 1 90 ? 9.904 13.926 -6.812 1.00 76.62 90 ASN A N 1
ATOM 691 C CA . ASN A 1 90 ? 8.464 14.011 -7.010 1.00 76.62 90 ASN A CA 1
ATOM 692 C C . ASN A 1 90 ? 7.829 12.620 -7.122 1.00 76.62 90 ASN A C 1
ATOM 694 O O . ASN A 1 90 ? 6.784 12.380 -6.522 1.00 76.62 90 ASN A O 1
ATOM 698 N N . GLU A 1 91 ? 8.478 11.664 -7.793 1.00 77.44 91 GLU A N 1
ATOM 699 C CA . GLU A 1 91 ? 7.997 10.275 -7.816 1.00 77.44 91 GLU A CA 1
ATOM 700 C C . GLU A 1 91 ? 8.020 9.617 -6.430 1.00 77.44 91 GLU A C 1
ATOM 702 O O . GLU A 1 91 ? 7.075 8.913 -6.070 1.00 77.44 91 GLU A O 1
ATOM 707 N N . LEU A 1 92 ? 9.071 9.860 -5.638 1.00 76.50 92 LEU A N 1
ATOM 708 C CA . LEU A 1 92 ? 9.169 9.347 -4.270 1.00 76.50 92 LEU A CA 1
ATOM 709 C C . LEU A 1 92 ? 8.091 9.929 -3.359 1.00 76.50 92 LEU A C 1
ATOM 711 O O . LEU A 1 92 ? 7.631 9.226 -2.473 1.00 76.50 92 LEU A O 1
ATOM 715 N N . ILE A 1 93 ? 7.682 11.180 -3.552 1.00 78.88 93 ILE A N 1
ATOM 716 C CA . ILE A 1 93 ? 6.610 11.786 -2.754 1.00 78.88 93 ILE A CA 1
ATOM 717 C C . ILE A 1 93 ? 5.249 11.228 -3.183 1.00 78.88 93 ILE A C 1
ATOM 719 O O . ILE A 1 93 ? 4.456 10.818 -2.340 1.00 78.88 93 ILE A O 1
ATOM 723 N N . LEU A 1 94 ? 4.976 11.184 -4.490 1.00 81.12 94 LEU A N 1
ATOM 724 C CA . LEU A 1 94 ? 3.667 10.787 -5.018 1.00 81.12 94 LEU A CA 1
ATOM 725 C C . LEU A 1 94 ? 3.345 9.317 -4.742 1.00 81.12 94 LEU A C 1
ATOM 727 O O . LEU A 1 94 ? 2.245 8.997 -4.295 1.00 81.12 94 LEU A O 1
ATOM 731 N N . PHE A 1 95 ? 4.302 8.429 -4.993 1.00 82.31 95 PHE A N 1
ATOM 732 C CA . PHE A 1 95 ? 4.083 6.981 -4.943 1.00 82.31 95 PHE A CA 1
ATOM 733 C C . PHE A 1 95 ? 4.671 6.324 -3.691 1.00 82.31 95 PHE A C 1
ATOM 735 O O . PHE A 1 95 ? 4.521 5.119 -3.506 1.00 82.31 95 PHE A O 1
ATOM 742 N N . CYS A 1 96 ? 5.319 7.122 -2.837 1.00 77.19 96 CYS A N 1
ATOM 743 C CA . CYS A 1 96 ? 6.250 6.684 -1.805 1.00 77.19 96 CYS A CA 1
ATOM 744 C C . CYS A 1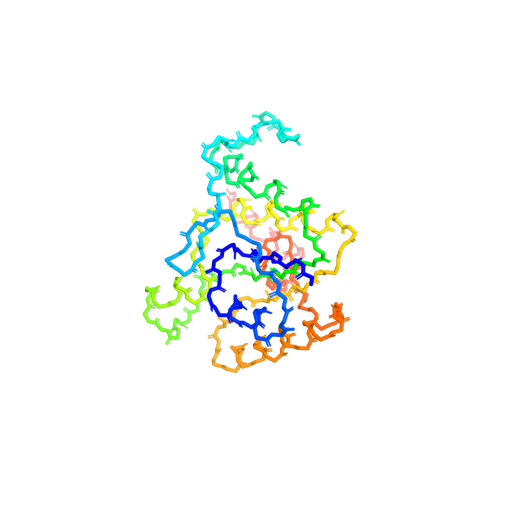 96 ? 7.456 5.904 -2.366 1.00 77.19 96 CYS A C 1
ATOM 746 O O . CYS A 1 96 ? 7.377 5.087 -3.288 1.00 77.19 96 CYS A O 1
ATOM 748 N N . GLY A 1 97 ? 8.627 6.137 -1.780 1.00 64.06 97 GLY A N 1
ATOM 749 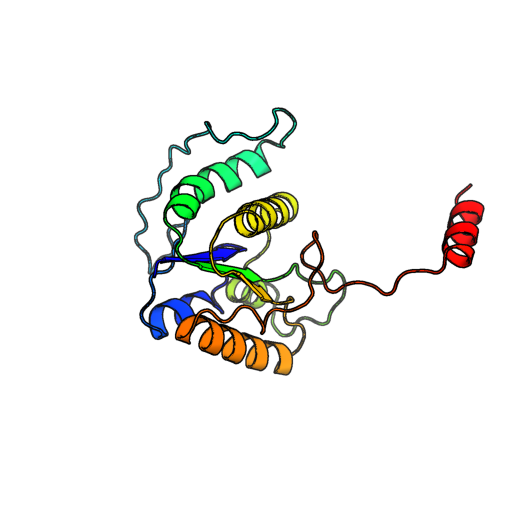C CA . GLY A 1 97 ? 9.768 5.254 -1.965 1.00 64.06 97 GLY A CA 1
ATOM 750 C C . GLY A 1 97 ? 9.610 3.987 -1.138 1.00 64.06 97 GLY A C 1
ATOM 751 O O . GLY A 1 97 ? 9.584 4.048 0.089 1.00 64.06 97 GLY A O 1
ATOM 752 N N . ASN A 1 98 ? 9.631 2.818 -1.780 1.00 64.00 98 ASN A N 1
ATOM 753 C CA . ASN A 1 98 ? 9.828 1.558 -1.066 1.00 64.00 98 ASN A CA 1
ATOM 754 C C . ASN A 1 98 ? 11.262 1.499 -0.520 1.00 64.00 98 ASN A C 1
ATOM 756 O O . ASN A 1 98 ? 12.154 0.929 -1.143 1.00 64.00 98 ASN A O 1
ATOM 760 N N . GLY A 1 99 ? 11.499 2.069 0.665 1.00 62.69 99 GLY A N 1
ATOM 761 C CA . GLY A 1 99 ? 12.803 2.005 1.336 1.00 62.69 99 GLY A CA 1
ATOM 762 C C . GLY A 1 99 ? 13.247 0.571 1.669 1.00 62.69 99 GLY A C 1
ATOM 763 O O . GLY A 1 99 ? 14.415 0.337 1.971 1.00 62.69 99 GLY A O 1
ATOM 764 N N . CYS A 1 100 ? 12.326 -0.402 1.620 1.00 79.25 100 CYS A N 1
ATOM 765 C CA . CYS A 1 100 ? 12.606 -1.831 1.723 1.00 79.25 100 CYS A CA 1
ATOM 766 C C . CYS A 1 100 ? 11.511 -2.658 1.021 1.00 79.25 100 CYS A C 1
ATOM 768 O O . CYS A 1 100 ? 10.419 -2.827 1.563 1.00 79.25 100 CYS A O 1
ATOM 770 N N . ASN A 1 101 ? 11.813 -3.229 -0.152 1.00 85.19 101 ASN A N 1
ATOM 771 C CA . ASN A 1 101 ? 10.862 -4.071 -0.899 1.00 85.19 101 ASN A CA 1
ATOM 772 C C . ASN A 1 101 ? 10.402 -5.308 -0.110 1.00 85.19 101 ASN A C 1
ATOM 774 O O . ASN A 1 101 ? 9.250 -5.705 -0.224 1.00 85.19 101 ASN A O 1
ATOM 778 N N . ASN A 1 102 ? 11.266 -5.882 0.733 1.00 87.75 102 ASN A N 1
ATOM 779 C CA . ASN A 1 102 ? 10.903 -7.041 1.555 1.00 87.75 102 ASN A CA 1
ATOM 780 C C . ASN A 1 102 ? 9.830 -6.685 2.593 1.00 87.75 102 ASN A C 1
ATOM 782 O O . ASN A 1 102 ? 8.893 -7.450 2.791 1.00 87.75 102 ASN A O 1
ATOM 786 N N . ALA A 1 103 ? 9.943 -5.514 3.231 1.00 88.50 103 ALA A N 1
ATOM 787 C CA . ALA A 1 103 ? 8.920 -5.032 4.157 1.00 88.50 103 ALA A CA 1
ATOM 788 C C . ALA A 1 103 ? 7.613 -4.713 3.423 1.00 88.50 103 ALA A C 1
ATOM 790 O O . ALA A 1 103 ? 6.546 -5.052 3.920 1.00 88.50 103 ALA A O 1
ATOM 791 N N . HIS A 1 104 ? 7.706 -4.133 2.224 1.00 89.94 104 HIS A N 1
ATOM 792 C CA . HIS A 1 104 ? 6.552 -3.859 1.375 1.00 89.94 104 HIS A CA 1
ATOM 793 C C . HIS A 1 104 ? 5.787 -5.146 1.009 1.00 89.94 104 HIS A C 1
ATOM 795 O O . HIS A 1 104 ? 4.597 -5.257 1.298 1.00 89.94 104 HIS A O 1
ATOM 801 N N . SER A 1 105 ? 6.471 -6.147 0.446 1.00 90.44 105 SER A N 1
ATOM 802 C CA . SER A 1 105 ? 5.857 -7.431 0.084 1.00 90.44 105 SER A CA 1
ATOM 803 C C . SER A 1 105 ? 5.294 -8.176 1.295 1.00 90.44 105 SER A C 1
ATOM 805 O O . SER A 1 105 ? 4.214 -8.755 1.206 1.00 90.44 105 SER A O 1
ATOM 807 N N . LEU A 1 106 ? 5.983 -8.136 2.441 1.00 90.81 106 LEU A N 1
ATOM 808 C CA . LEU A 1 106 ? 5.485 -8.755 3.668 1.00 90.81 106 LEU A CA 1
ATOM 809 C C . LEU A 1 106 ? 4.224 -8.052 4.190 1.00 90.81 106 LEU A C 1
ATOM 811 O O . LEU A 1 106 ? 3.249 -8.728 4.496 1.00 90.81 106 LEU A O 1
ATOM 815 N N . ALA A 1 107 ? 4.203 -6.717 4.237 1.00 90.88 107 ALA A N 1
ATOM 816 C CA . ALA A 1 107 ? 3.023 -5.955 4.647 1.00 90.88 107 ALA A CA 1
ATOM 817 C C . ALA A 1 107 ? 1.815 -6.259 3.746 1.00 90.88 107 ALA A C 1
ATOM 819 O O . ALA A 1 107 ? 0.731 -6.559 4.242 1.00 90.88 107 ALA A O 1
ATOM 820 N N . ALA A 1 108 ? 2.024 -6.268 2.426 1.00 92.38 108 ALA A N 1
ATOM 821 C CA . ALA A 1 108 ? 0.994 -6.640 1.464 1.00 92.38 108 ALA A CA 1
ATOM 822 C C . ALA A 1 108 ? 0.510 -8.086 1.661 1.00 92.38 108 ALA A C 1
ATOM 824 O O . ALA A 1 108 ? -0.686 -8.351 1.583 1.00 92.38 108 ALA A O 1
ATOM 825 N N . SER A 1 109 ? 1.414 -9.033 1.938 1.00 92.06 109 SER A N 1
ATOM 826 C CA . SER A 1 109 ? 1.041 -10.422 2.234 1.00 92.06 109 SER A CA 1
ATOM 827 C C . SER A 1 109 ? 0.175 -10.533 3.485 1.00 92.06 109 SER A C 1
ATOM 829 O O . SER A 1 109 ? -0.750 -11.337 3.490 1.00 92.06 109 SER A O 1
ATOM 831 N N . ILE A 1 110 ? 0.469 -9.756 4.529 1.00 91.44 110 ILE A N 1
ATOM 832 C CA . ILE A 1 110 ? -0.296 -9.785 5.778 1.00 91.44 110 ILE A CA 1
ATOM 833 C C . ILE A 1 110 ? -1.688 -9.180 5.563 1.00 91.44 110 ILE A C 1
ATOM 835 O O . ILE A 1 110 ? -2.674 -9.801 5.938 1.00 91.44 110 ILE A O 1
ATOM 839 N N . VAL A 1 111 ? -1.788 -8.048 4.859 1.00 92.62 111 VAL A N 1
ATOM 840 C CA . VAL A 1 111 ? -3.083 -7.459 4.472 1.00 92.62 111 VAL A CA 1
ATOM 841 C C . VAL A 1 111 ? -3.923 -8.411 3.622 1.00 92.62 111 VAL A C 1
ATOM 843 O O . VAL A 1 111 ? -5.119 -8.533 3.840 1.00 92.62 111 VAL A O 1
ATOM 846 N N . ASN A 1 112 ? -3.311 -9.142 2.689 1.00 91.56 112 ASN A N 1
ATOM 847 C CA . ASN A 1 112 ? -4.027 -10.124 1.866 1.00 91.56 112 ASN A CA 1
ATOM 848 C C . ASN A 1 112 ? -4.584 -11.322 2.654 1.00 91.56 112 ASN A C 1
ATOM 850 O O . ASN A 1 112 ? -5.391 -12.069 2.110 1.00 91.56 112 ASN A O 1
ATOM 854 N N . GLN A 1 113 ? -4.110 -11.553 3.880 1.00 91.00 113 GLN A N 1
ATOM 855 C CA . GLN A 1 113 ? -4.603 -12.613 4.764 1.00 91.00 113 GLN A CA 1
ATOM 856 C C . GLN A 1 113 ? -5.702 -12.118 5.714 1.00 91.00 113 GLN A C 1
ATOM 858 O O . GLN A 1 113 ? -6.288 -12.928 6.428 1.00 91.00 113 GLN A O 1
ATOM 863 N N . MET A 1 114 ? -5.969 -10.810 5.740 1.00 92.38 114 MET A N 1
ATOM 864 C CA . MET A 1 114 ? -7.022 -10.209 6.553 1.00 92.38 114 MET A CA 1
ATOM 865 C C . MET A 1 114 ? -8.376 -10.320 5.860 1.00 92.38 114 MET A C 1
ATOM 867 O O . MET A 1 114 ? -8.464 -10.327 4.634 1.00 92.38 114 MET A O 1
ATOM 871 N N . ASP A 1 115 ? -9.437 -10.349 6.661 1.00 94.88 115 ASP A N 1
ATOM 872 C CA . ASP A 1 115 ? -10.821 -10.333 6.183 1.00 94.88 115 ASP A CA 1
ATOM 873 C C . ASP A 1 115 ? -11.313 -8.888 5.979 1.00 94.88 115 ASP A C 1
ATOM 875 O O . ASP A 1 115 ? -12.255 -8.430 6.620 1.00 94.88 115 ASP A O 1
ATOM 879 N N . ILE A 1 116 ? -10.602 -8.134 5.133 1.00 96.00 116 ILE A N 1
ATOM 880 C CA . ILE A 1 116 ? -10.924 -6.743 4.779 1.00 96.00 116 ILE A CA 1
ATOM 881 C C . ILE A 1 116 ? -10.870 -6.553 3.256 1.00 96.00 116 ILE A C 1
ATOM 883 O O . ILE A 1 116 ? -10.109 -7.247 2.578 1.00 96.00 116 ILE A O 1
ATOM 887 N N . PRO A 1 117 ? -11.633 -5.611 2.676 1.00 97.56 117 PRO A N 1
ATOM 888 C CA . PRO A 1 117 ? -11.512 -5.257 1.268 1.00 97.56 117 PRO A CA 1
ATOM 889 C C . PRO A 1 117 ? -10.123 -4.689 0.951 1.00 97.56 117 PRO A C 1
ATOM 891 O O . PRO A 1 117 ? -9.630 -3.774 1.618 1.00 97.56 117 PRO A O 1
ATOM 894 N N . VAL A 1 118 ? -9.504 -5.217 -0.107 1.00 97.44 118 VAL A N 1
ATOM 895 C CA . VAL A 1 118 ? -8.166 -4.821 -0.561 1.00 97.44 118 VAL A CA 1
ATOM 896 C C . VAL A 1 118 ? -8.207 -4.435 -2.033 1.00 97.44 118 VAL A C 1
ATOM 898 O O . VAL A 1 118 ? -8.487 -5.277 -2.887 1.00 97.44 118 VAL A O 1
ATOM 901 N N . LEU A 1 119 ? -7.859 -3.186 -2.338 1.00 97.50 119 LEU A N 1
ATOM 902 C CA . LEU A 1 119 ? -7.604 -2.738 -3.705 1.00 97.50 119 LEU A CA 1
ATOM 903 C C . LEU A 1 119 ? -6.129 -2.943 -4.049 1.00 97.50 119 LEU A C 1
ATOM 905 O O . LEU A 1 119 ? -5.255 -2.390 -3.382 1.00 97.50 119 LEU A O 1
ATOM 909 N N . LYS A 1 120 ? -5.841 -3.691 -5.115 1.00 96.56 120 LYS A N 1
ATOM 910 C CA . LYS A 1 120 ? -4.476 -3.850 -5.641 1.00 96.56 120 LYS A CA 1
ATOM 911 C C . LYS A 1 120 ? -4.302 -3.031 -6.907 1.00 96.56 120 LYS A C 1
ATOM 913 O O . LYS A 1 120 ? -5.094 -3.151 -7.833 1.00 96.56 120 LYS A O 1
ATOM 918 N N . LEU A 1 121 ? -3.248 -2.231 -6.960 1.00 95.19 121 LEU A N 1
ATOM 919 C CA . LEU A 1 121 ? -2.932 -1.355 -8.081 1.00 95.19 121 LEU A CA 1
ATOM 920 C C . LEU A 1 121 ? -1.500 -1.617 -8.517 1.00 95.19 121 LEU A C 1
ATOM 922 O O . LEU A 1 121 ? -0.591 -1.673 -7.692 1.00 95.19 121 LEU A O 1
ATOM 926 N N . ALA A 1 122 ? -1.264 -1.753 -9.811 1.00 92.75 122 ALA A N 1
ATOM 927 C CA . ALA A 1 122 ? 0.081 -1.743 -10.349 1.00 92.75 122 ALA A CA 1
ATOM 928 C C . ALA A 1 122 ? 0.690 -0.340 -10.222 1.00 92.75 122 ALA A C 1
ATOM 930 O O . ALA A 1 122 ? -0.005 0.674 -10.214 1.00 92.75 122 ALA A O 1
ATOM 931 N N . TYR A 1 123 ? 2.019 -0.280 -10.153 1.00 91.31 123 TYR A N 1
ATOM 932 C CA . TYR A 1 123 ? 2.721 0.998 -10.161 1.00 91.31 123 TYR A CA 1
ATOM 933 C C . TYR A 1 123 ? 2.464 1.736 -11.490 1.00 91.31 123 TYR A C 1
ATOM 935 O O . TYR A 1 123 ? 2.714 1.144 -12.549 1.00 91.31 123 TYR A O 1
ATOM 943 N N . PRO A 1 124 ? 1.995 2.997 -11.469 1.00 91.56 124 PRO A N 1
ATOM 944 C CA . PRO A 1 124 ? 1.706 3.742 -12.686 1.00 91.56 124 PRO A CA 1
ATOM 945 C C . PRO A 1 124 ? 3.002 4.157 -13.387 1.00 91.56 124 PRO A C 1
ATOM 947 O O . PRO A 1 124 ? 3.933 4.667 -12.765 1.00 91.56 124 PRO A O 1
ATOM 950 N N . THR A 1 125 ? 3.069 3.945 -14.699 1.00 90.00 125 THR A N 1
ATOM 951 C CA . THR A 1 125 ? 4.248 4.279 -15.523 1.00 90.00 125 THR A CA 1
ATOM 952 C C . THR A 1 125 ? 3.968 5.341 -16.575 1.00 90.00 125 THR A C 1
ATOM 954 O O . THR A 1 125 ? 4.899 5.875 -17.173 1.00 90.00 125 THR A O 1
ATOM 957 N N . THR A 1 126 ? 2.692 5.647 -16.794 1.00 91.25 126 THR A N 1
ATOM 958 C CA . THR A 1 126 ? 2.210 6.640 -17.750 1.00 91.25 126 THR A CA 1
ATOM 959 C C . THR A 1 126 ? 1.214 7.585 -17.087 1.00 91.25 126 THR A C 1
ATOM 961 O O . THR A 1 126 ? 0.686 7.316 -16.005 1.00 91.25 126 THR A O 1
ATOM 964 N N . ARG A 1 127 ? 0.950 8.718 -17.742 1.00 90.88 127 ARG A N 1
ATOM 965 C CA . ARG A 1 127 ? -0.045 9.685 -17.272 1.00 90.88 127 ARG A CA 1
ATOM 966 C C . ARG A 1 127 ? -1.437 9.055 -17.234 1.00 90.88 127 ARG A C 1
ATOM 968 O O . ARG A 1 127 ? -2.205 9.325 -16.318 1.00 90.88 127 ARG A O 1
ATOM 975 N N . GLU A 1 128 ? -1.744 8.225 -18.219 1.00 93.19 128 GLU A N 1
ATOM 976 C CA . GLU A 1 128 ? -2.995 7.487 -18.323 1.00 93.19 128 GLU A CA 1
ATOM 977 C C . GLU A 1 128 ? -3.145 6.511 -17.150 1.00 93.19 128 GLU A C 1
ATOM 979 O O . GLU A 1 128 ? -4.199 6.504 -16.518 1.00 93.19 128 GLU A O 1
ATOM 984 N N . ASP A 1 129 ? -2.074 5.795 -16.774 1.00 92.75 129 ASP A N 1
ATOM 985 C CA . ASP A 1 129 ? -2.077 4.927 -15.586 1.00 92.75 129 ASP A CA 1
ATOM 986 C C . ASP A 1 129 ? -2.375 5.718 -14.300 1.00 92.75 129 ASP A C 1
ATOM 988 O O . ASP A 1 129 ? -3.039 5.207 -13.404 1.00 92.75 129 ASP A O 1
ATOM 992 N N . ILE A 1 130 ? -1.887 6.961 -14.182 1.00 93.06 130 ILE A N 1
ATOM 993 C CA . ILE A 1 130 ? -2.168 7.815 -13.015 1.00 93.06 130 ILE A CA 1
ATOM 994 C C . ILE A 1 130 ? -3.653 8.179 -12.944 1.00 93.06 130 ILE A C 1
ATOM 996 O O . ILE A 1 130 ? -4.243 8.132 -11.867 1.00 93.06 130 ILE A O 1
ATOM 1000 N N . ILE A 1 131 ? -4.241 8.584 -14.071 1.00 94.56 131 ILE A N 1
ATOM 1001 C CA . ILE A 1 131 ? -5.656 8.971 -14.130 1.00 94.56 131 ILE A CA 1
ATOM 1002 C C . ILE A 1 131 ? -6.520 7.773 -13.735 1.00 94.56 131 ILE A C 1
ATOM 1004 O O . ILE A 1 131 ? -7.349 7.876 -12.835 1.00 94.56 131 ILE A O 1
ATOM 1008 N N . ASP A 1 132 ? -6.241 6.625 -14.342 1.00 95.62 132 ASP A N 1
ATOM 1009 C CA . ASP A 1 132 ? -6.940 5.375 -14.073 1.00 95.62 132 ASP A CA 1
ATOM 1010 C C . ASP A 1 132 ? -6.743 4.894 -12.621 1.00 95.62 132 ASP A C 1
ATOM 1012 O O . ASP A 1 132 ? -7.684 4.425 -11.983 1.00 95.62 132 ASP A O 1
ATOM 1016 N N . LEU A 1 133 ? -5.553 5.084 -12.039 1.00 95.88 133 LEU A N 1
ATOM 1017 C CA . LEU A 1 133 ? -5.308 4.831 -10.618 1.00 95.88 133 LEU A CA 1
ATOM 1018 C C . LEU A 1 133 ? -6.203 5.700 -9.727 1.00 95.88 133 LEU A C 1
ATOM 1020 O O . LEU A 1 133 ? -6.817 5.187 -8.793 1.00 95.88 133 LEU A O 1
ATOM 1024 N N . ILE A 1 134 ? -6.283 7.007 -9.994 1.00 96.75 134 ILE A N 1
ATOM 1025 C CA . ILE A 1 134 ? -7.105 7.939 -9.207 1.00 96.75 134 ILE A CA 1
ATOM 1026 C C . ILE A 1 134 ? -8.582 7.554 -9.304 1.00 96.75 134 ILE A C 1
ATOM 1028 O O . ILE A 1 134 ? -9.283 7.548 -8.288 1.00 96.75 134 ILE A O 1
ATOM 1032 N N . ASP A 1 135 ? -9.059 7.225 -10.502 1.00 96.88 135 ASP A N 1
ATOM 1033 C CA . ASP A 1 135 ? -10.445 6.823 -10.721 1.00 96.88 135 ASP A CA 1
ATOM 1034 C C . ASP A 1 135 ? -10.761 5.530 -9.965 1.00 96.88 135 ASP A C 1
ATOM 1036 O O . ASP A 1 135 ? -11.718 5.496 -9.190 1.00 96.88 135 ASP A O 1
ATOM 1040 N N . ARG A 1 136 ? -9.907 4.506 -10.077 1.00 97.31 136 ARG A N 1
ATOM 1041 C CA . ARG A 1 136 ? -10.083 3.230 -9.368 1.00 97.31 136 ARG A CA 1
ATOM 1042 C C . ARG A 1 136 ? -10.042 3.376 -7.854 1.00 97.31 136 ARG A C 1
ATOM 1044 O O . ARG A 1 136 ? -10.876 2.787 -7.174 1.00 97.31 136 ARG A O 1
ATOM 1051 N N . VAL A 1 137 ? -9.146 4.204 -7.315 1.00 97.81 137 VAL A N 1
ATOM 1052 C CA . VAL A 1 137 ? -9.137 4.514 -5.876 1.00 97.81 137 VAL A CA 1
ATOM 1053 C C . VAL A 1 137 ? -10.452 5.174 -5.455 1.00 97.81 137 VAL A C 1
ATOM 1055 O O . VAL A 1 137 ? -11.029 4.783 -4.447 1.00 97.81 137 VAL A O 1
ATOM 1058 N N . ASN A 1 138 ? -10.966 6.143 -6.216 1.00 97.81 138 ASN A N 1
ATOM 1059 C CA . ASN A 1 138 ? -12.242 6.784 -5.885 1.00 97.81 138 ASN A CA 1
ATOM 1060 C C . ASN A 1 138 ? -13.440 5.836 -6.013 1.00 97.81 138 ASN A C 1
ATOM 1062 O O . ASN A 1 138 ? -14.395 5.988 -5.257 1.00 97.81 138 ASN A O 1
ATOM 1066 N N . LEU A 1 139 ? -13.425 4.903 -6.968 1.00 97.38 139 LEU A N 1
ATOM 1067 C CA . LEU A 1 139 ? -14.458 3.873 -7.074 1.00 97.38 139 LEU A CA 1
ATOM 1068 C C . LEU A 1 139 ? -14.409 2.956 -5.852 1.00 97.38 139 LEU A C 1
ATOM 1070 O O . LEU A 1 139 ? -15.397 2.875 -5.134 1.00 97.38 139 LEU A O 1
ATOM 1074 N N . PHE A 1 140 ? -13.237 2.393 -5.549 1.00 98.19 140 PHE A N 1
ATOM 1075 C CA . PHE A 1 140 ? -13.040 1.537 -4.381 1.00 98.19 140 PHE A CA 1
ATOM 1076 C C . PHE A 1 140 ? -13.466 2.210 -3.077 1.00 98.19 140 PHE A C 1
ATOM 1078 O O . PHE A 1 140 ? -14.102 1.590 -2.242 1.00 98.19 140 PHE A O 1
ATOM 1085 N N . LEU A 1 141 ? -13.153 3.489 -2.877 1.00 97.88 141 LEU A N 1
ATOM 1086 C CA . LEU A 1 141 ? -13.537 4.175 -1.643 1.00 97.88 141 LEU A CA 1
ATOM 1087 C C . LEU A 1 141 ? -15.055 4.423 -1.542 1.00 97.88 141 LEU A C 1
ATOM 1089 O O . LEU A 1 141 ? -15.548 4.692 -0.457 1.00 97.88 141 LEU A O 1
ATOM 1093 N N . LYS A 1 142 ? -15.835 4.327 -2.625 1.00 96.25 142 LYS A N 1
ATOM 1094 C CA . LYS A 1 142 ? -17.298 4.493 -2.544 1.00 96.25 142 LYS A CA 1
ATOM 1095 C C . LYS A 1 142 ? -18.013 3.242 -2.049 1.00 96.25 142 LYS A C 1
ATOM 1097 O O . LYS A 1 142 ? -18.977 3.367 -1.297 1.00 96.25 142 LYS A O 1
ATOM 1102 N N . ASP A 1 143 ? -17.590 2.070 -2.509 1.00 95.25 143 ASP A N 1
ATOM 1103 C CA . ASP A 1 143 ? -18.319 0.810 -2.317 1.00 95.25 143 ASP A CA 1
ATOM 1104 C C . ASP A 1 143 ? -17.445 -0.370 -1.866 1.00 95.25 143 ASP A C 1
ATOM 1106 O O . ASP A 1 143 ? -17.978 -1.430 -1.543 1.00 95.25 143 ASP A O 1
ATOM 1110 N N . PHE A 1 144 ? -16.129 -0.177 -1.780 1.00 95.75 144 PHE A N 1
ATOM 1111 C CA . PHE A 1 144 ? -15.128 -1.195 -1.465 1.00 95.75 144 PHE A CA 1
ATOM 1112 C C . PHE A 1 144 ? -15.148 -2.390 -2.428 1.00 95.75 144 PHE A C 1
ATOM 1114 O O . PHE A 1 144 ? -14.762 -3.500 -2.053 1.00 95.75 144 PHE A O 1
ATOM 1121 N N . ASP A 1 145 ? -15.550 -2.163 -3.686 1.00 93.81 145 ASP A N 1
ATOM 1122 C CA . ASP A 1 145 ? -15.486 -3.182 -4.729 1.00 93.81 145 ASP A CA 1
ATOM 1123 C C . ASP A 1 145 ? -14.030 -3.555 -5.041 1.00 93.81 145 ASP A C 1
ATOM 1125 O O . ASP A 1 145 ? -13.227 -2.751 -5.516 1.00 93.81 145 ASP A O 1
ATOM 1129 N N . THR A 1 146 ? -13.682 -4.813 -4.785 1.00 92.81 146 THR A N 1
ATOM 1130 C CA . THR A 1 146 ? -12.337 -5.346 -5.031 1.00 92.81 146 THR A CA 1
ATOM 1131 C C . THR A 1 146 ? -12.148 -5.847 -6.463 1.00 92.81 146 THR A C 1
ATOM 1133 O O . THR A 1 146 ? -11.007 -6.088 -6.867 1.00 92.81 146 THR A O 1
ATOM 1136 N N . SER A 1 147 ? -13.226 -5.965 -7.252 1.00 91.75 147 SER A N 1
ATOM 1137 C CA . SER A 1 147 ? -13.200 -6.502 -8.620 1.00 91.75 147 SER A CA 1
ATOM 1138 C C . SER A 1 147 ? -12.378 -5.654 -9.598 1.00 91.75 147 SER A C 1
ATOM 1140 O O . SER A 1 147 ? -11.867 -6.170 -10.590 1.00 91.75 147 SER A O 1
ATOM 1142 N N . ILE A 1 148 ? -12.183 -4.371 -9.279 1.00 93.19 148 ILE A N 1
ATOM 1143 C CA . ILE A 1 148 ? -11.395 -3.409 -10.064 1.00 93.19 148 ILE A CA 1
ATOM 1144 C C . ILE A 1 148 ? -9.877 -3.496 -9.818 1.00 93.19 148 ILE A C 1
ATOM 1146 O O . ILE A 1 148 ? -9.113 -2.682 -10.346 1.00 93.19 148 ILE A O 1
ATOM 1150 N N . SER A 1 149 ? -9.435 -4.452 -8.996 1.00 92.94 149 SER A N 1
ATOM 1151 C CA . SER A 1 149 ? -8.022 -4.671 -8.680 1.00 92.94 149 SER A CA 1
ATOM 1152 C C . SER A 1 149 ? -7.220 -5.182 -9.878 1.00 92.94 149 SER A C 1
ATOM 1154 O O . SER A 1 149 ? -7.676 -6.027 -10.646 1.00 92.94 149 SER A O 1
ATOM 1156 N N . ASP A 1 150 ? -5.971 -4.733 -9.981 1.00 91.88 150 ASP A N 1
ATOM 1157 C CA . ASP A 1 150 ? -4.996 -5.298 -10.907 1.00 91.88 150 ASP A CA 1
ATOM 1158 C C . ASP A 1 150 ? -4.572 -6.714 -10.485 1.00 91.88 150 ASP A C 1
ATOM 1160 O O . ASP A 1 150 ? -4.380 -7.013 -9.300 1.00 91.88 150 ASP A O 1
ATOM 1164 N N . ASP A 1 151 ? -4.319 -7.568 -11.479 1.00 88.12 151 ASP A N 1
ATOM 1165 C CA . ASP A 1 151 ? -3.618 -8.837 -11.281 1.00 88.12 151 ASP A CA 1
ATOM 1166 C C . ASP A 1 151 ? -2.119 -8.562 -11.077 1.00 88.12 151 ASP A C 1
ATOM 1168 O O . ASP A 1 151 ? -1.354 -8.394 -12.032 1.00 88.12 151 ASP A O 1
ATOM 1172 N N . ILE A 1 152 ? -1.707 -8.446 -9.812 1.00 87.75 152 ILE A N 1
ATOM 1173 C CA . ILE A 1 152 ? -0.307 -8.310 -9.396 1.00 87.75 152 ILE A CA 1
ATOM 1174 C C . ILE A 1 152 ? 0.150 -9.560 -8.642 1.00 87.75 152 ILE A C 1
ATOM 1176 O O . ILE A 1 152 ? -0.579 -10.136 -7.833 1.00 87.75 152 ILE A O 1
ATOM 1180 N N . ASN A 1 153 ? 1.392 -9.972 -8.889 1.00 82.44 153 ASN A N 1
ATOM 1181 C CA . ASN A 1 153 ? 1.984 -11.133 -8.235 1.00 82.44 153 ASN A CA 1
ATOM 1182 C C . ASN A 1 153 ? 2.395 -10.837 -6.775 1.00 82.44 153 ASN A C 1
ATOM 1184 O O . ASN A 1 153 ? 2.238 -9.728 -6.265 1.00 82.44 153 ASN A O 1
ATOM 1188 N N . THR A 1 154 ? 2.982 -11.827 -6.101 1.00 74.31 154 THR A N 1
ATOM 1189 C CA . THR A 1 154 ? 3.489 -11.713 -4.717 1.00 74.31 154 THR A CA 1
ATOM 1190 C C . THR A 1 154 ? 4.576 -10.650 -4.537 1.00 74.31 154 THR A C 1
ATOM 1192 O O . THR A 1 154 ? 4.740 -10.102 -3.449 1.00 74.31 154 THR A O 1
ATOM 1195 N N . ASP A 1 155 ? 5.296 -10.320 -5.609 1.00 78.31 155 ASP A N 1
ATOM 1196 C CA . ASP A 1 155 ? 6.300 -9.252 -5.628 1.00 78.31 155 ASP A CA 1
ATOM 1197 C C . ASP A 1 155 ? 5.685 -7.887 -5.962 1.00 78.31 155 ASP A C 1
ATOM 1199 O O . ASP A 1 155 ? 6.411 -6.915 -6.182 1.00 78.31 155 ASP A O 1
ATOM 1203 N N . LEU A 1 156 ? 4.352 -7.813 -6.016 1.00 85.31 156 LEU A N 1
ATOM 1204 C CA . LEU A 1 156 ? 3.571 -6.619 -6.314 1.00 85.31 156 LEU A CA 1
ATOM 1205 C C . LEU A 1 156 ? 3.919 -6.027 -7.684 1.00 85.31 156 LEU A C 1
ATOM 1207 O O . LEU A 1 156 ? 3.974 -4.812 -7.870 1.00 85.31 156 LEU A O 1
ATOM 1211 N N . LYS A 1 157 ? 4.194 -6.908 -8.649 1.00 85.19 157 LYS A N 1
ATOM 1212 C CA . LYS A 1 157 ? 4.500 -6.581 -10.044 1.00 85.19 157 LYS A CA 1
ATOM 1213 C C . LYS A 1 157 ? 3.470 -7.224 -10.958 1.00 85.19 157 LYS A C 1
ATOM 1215 O O . LYS A 1 157 ? 2.923 -8.280 -10.644 1.00 85.19 157 LYS A O 1
ATOM 1220 N N . LYS A 1 158 ? 3.267 -6.624 -12.133 1.00 83.12 158 LYS A N 1
ATOM 1221 C CA . LYS A 1 158 ? 2.495 -7.268 -13.201 1.00 83.12 158 LYS A CA 1
ATOM 1222 C C . LYS A 1 158 ? 3.159 -8.610 -13.567 1.00 83.12 158 LYS A C 1
ATOM 1224 O O . LYS A 1 158 ? 4.390 -8.643 -13.692 1.00 83.12 158 LYS A O 1
ATOM 1229 N N . PRO A 1 159 ? 2.392 -9.703 -13.727 1.00 76.94 159 PRO A N 1
ATOM 1230 C CA . PRO A 1 159 ? 2.919 -10.998 -14.128 1.00 76.94 159 PRO A CA 1
ATOM 1231 C C . PRO A 1 159 ? 3.754 -10.874 -15.403 1.00 76.94 159 PRO A C 1
ATOM 1233 O O . PRO A 1 159 ? 3.304 -10.322 -16.408 1.00 76.94 159 PRO A O 1
ATOM 1236 N N . SER A 1 160 ? 4.983 -11.385 -15.375 1.00 70.69 160 SER A N 1
ATOM 1237 C CA . SER A 1 160 ? 5.775 -11.522 -16.593 1.00 70.69 160 SER A CA 1
ATOM 1238 C C . SER A 1 160 ? 5.273 -12.720 -17.408 1.00 70.69 160 SER A C 1
ATOM 1240 O O . SER A 1 160 ? 4.817 -13.716 -16.834 1.00 70.69 160 SER A O 1
ATOM 1242 N N . PRO A 1 161 ? 5.357 -12.667 -18.750 1.00 73.19 161 PRO A N 1
ATOM 1243 C CA . PRO A 1 161 ? 5.044 -13.826 -19.572 1.00 73.19 161 PRO A CA 1
ATOM 1244 C C . PRO A 1 161 ? 5.941 -15.001 -19.165 1.00 73.19 161 PRO A C 1
ATOM 1246 O O . PRO A 1 161 ? 7.164 -14.866 -19.065 1.00 73.19 161 PRO A O 1
ATOM 1249 N N . LYS A 1 162 ? 5.323 -16.160 -18.904 1.00 77.44 162 LYS A N 1
ATOM 1250 C CA . LYS A 1 162 ? 6.042 -17.377 -18.515 1.00 77.44 162 LYS A CA 1
ATOM 1251 C C . LYS A 1 162 ? 6.990 -17.779 -19.644 1.00 77.44 162 LYS A C 1
ATOM 1253 O O . LYS A 1 162 ? 6.559 -17.973 -20.779 1.00 77.44 162 LYS A O 1
ATOM 1258 N N . ILE A 1 163 ? 8.273 -17.929 -19.326 1.00 80.19 163 ILE A N 1
ATOM 1259 C CA . ILE A 1 163 ? 9.260 -18.449 -20.274 1.00 80.19 163 ILE A CA 1
ATOM 1260 C C . ILE A 1 163 ? 8.949 -19.939 -20.501 1.00 80.19 163 ILE A C 1
ATOM 1262 O O . ILE A 1 163 ? 8.789 -20.671 -19.518 1.00 80.19 163 ILE A O 1
ATOM 1266 N N . PRO A 1 164 ? 8.868 -20.422 -21.753 1.00 88.19 164 PRO A N 1
ATOM 1267 C CA . PRO A 1 164 ? 8.715 -21.845 -22.027 1.00 88.19 164 PRO A CA 1
ATOM 1268 C C . PRO A 1 164 ? 9.837 -22.661 -21.376 1.00 88.19 164 PRO A C 1
ATOM 1270 O O . PRO A 1 164 ? 11.003 -22.259 -21.393 1.00 88.19 164 PRO A O 1
ATOM 1273 N N . PHE A 1 165 ? 9.515 -23.850 -20.856 1.00 86.06 165 PHE A N 1
ATOM 1274 C CA . PHE A 1 165 ? 10.503 -24.724 -20.207 1.00 86.06 165 PHE A CA 1
ATOM 1275 C C . PHE A 1 165 ? 11.718 -25.014 -21.106 1.00 86.06 165 PHE A C 1
ATOM 1277 O O . PHE A 1 165 ? 12.849 -25.087 -20.629 1.00 86.06 165 PHE A O 1
ATOM 1284 N N . SER A 1 166 ? 11.501 -25.116 -22.421 1.00 89.81 166 SER A N 1
ATOM 1285 C CA . SER A 1 166 ? 12.564 -25.288 -23.414 1.00 89.81 166 SER A CA 1
ATOM 1286 C C . SER A 1 166 ? 13.587 -24.155 -23.402 1.00 89.81 166 SER A C 1
ATOM 1288 O O . SER A 1 166 ? 14.783 -24.410 -23.527 1.00 89.81 166 SER A O 1
ATOM 1290 N N . ASP A 1 167 ? 13.138 -22.912 -23.247 1.00 87.62 167 ASP A N 1
ATOM 1291 C CA . ASP A 1 167 ? 14.013 -21.743 -23.268 1.00 87.62 167 ASP A CA 1
ATOM 1292 C C . ASP A 1 167 ? 14.686 -21.539 -21.913 1.00 87.62 167 ASP A C 1
ATOM 1294 O O . ASP A 1 167 ? 15.879 -21.244 -21.869 1.00 87.62 167 ASP A O 1
ATOM 1298 N N . PHE A 1 168 ? 13.985 -21.839 -20.815 1.00 88.81 168 PHE A N 1
ATOM 1299 C CA . PHE A 1 168 ? 14.601 -21.918 -19.490 1.00 88.81 168 PHE A CA 1
ATOM 1300 C C . PHE A 1 168 ? 15.743 -22.946 -19.457 1.00 88.81 168 PHE A C 1
ATOM 1302 O O . PHE A 1 168 ? 16.846 -22.634 -19.011 1.00 88.81 168 PHE A O 1
ATOM 1309 N N . LYS A 1 169 ? 15.528 -24.144 -20.021 1.00 90.81 169 LYS A N 1
ATOM 1310 C CA . LYS A 1 169 ? 16.557 -25.193 -20.105 1.00 90.81 169 LYS A CA 1
ATOM 1311 C C . LYS A 1 169 ? 17.782 -24.746 -20.911 1.00 90.81 169 LYS A C 1
ATOM 1313 O O . LYS A 1 169 ? 18.907 -25.046 -20.521 1.00 90.81 169 LYS A O 1
ATOM 1318 N N . LYS A 1 170 ? 17.591 -24.004 -22.010 1.00 92.00 170 LYS A N 1
ATOM 1319 C CA . LYS A 1 170 ? 18.704 -23.436 -22.798 1.00 92.00 170 LYS A CA 1
ATOM 1320 C C . LYS A 1 170 ? 19.509 -22.405 -22.009 1.00 92.00 170 LYS A C 1
ATOM 1322 O O . LYS A 1 170 ? 20.724 -22.368 -22.164 1.00 92.00 170 LYS A O 1
ATOM 1327 N N . ILE A 1 171 ? 18.848 -21.566 -21.208 1.00 88.81 171 ILE A N 1
ATOM 1328 C CA . ILE A 1 171 ? 19.520 -20.584 -20.345 1.00 88.81 171 ILE A CA 1
ATOM 1329 C C . ILE A 1 171 ? 20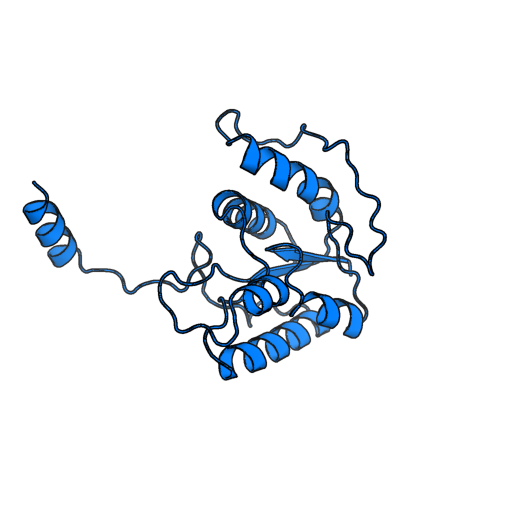.366 -21.316 -19.304 1.00 88.81 171 ILE A C 1
ATOM 1331 O O . ILE A 1 171 ? 21.554 -21.041 -19.189 1.00 88.81 171 ILE A O 1
ATOM 1335 N N . LEU A 1 172 ? 19.780 -22.303 -18.623 1.00 89.81 172 LEU A N 1
ATOM 1336 C CA . LEU A 1 172 ? 20.449 -23.062 -17.567 1.00 89.81 172 LEU A CA 1
ATOM 1337 C C . LEU A 1 172 ? 21.692 -23.795 -18.092 1.00 89.81 172 LEU A C 1
ATOM 1339 O O . LEU A 1 172 ? 22.757 -23.711 -17.493 1.00 89.81 172 LEU A O 1
ATOM 1343 N N . ASN A 1 173 ? 21.584 -24.412 -19.272 1.00 89.62 173 ASN A N 1
ATOM 1344 C CA . ASN A 1 173 ? 22.703 -25.080 -19.939 1.00 89.62 173 ASN A CA 1
ATOM 1345 C C . ASN A 1 173 ? 23.797 -24.126 -20.454 1.00 89.62 173 ASN A C 1
ATOM 1347 O O . ASN A 1 173 ? 24.879 -24.594 -20.779 1.00 89.62 173 ASN A O 1
ATOM 1351 N N . LYS A 1 174 ? 23.521 -22.822 -20.596 1.00 84.38 174 LYS A N 1
ATOM 1352 C CA . LYS A 1 174 ? 24.523 -21.806 -20.973 1.00 84.38 174 LYS A CA 1
ATOM 1353 C C . LYS A 1 174 ? 25.229 -21.185 -19.765 1.00 84.38 174 LYS A C 1
ATOM 1355 O O . LYS A 1 174 ? 26.194 -20.452 -19.952 1.00 84.38 174 LYS A O 1
ATOM 1360 N N . SER A 1 175 ? 24.706 -21.400 -18.560 1.00 74.19 175 SER A N 1
ATOM 1361 C CA . SER A 1 175 ? 25.238 -20.850 -17.307 1.00 74.19 175 SER A CA 1
ATOM 1362 C C . SER A 1 175 ? 26.129 -21.833 -16.537 1.00 74.19 175 SER A C 1
ATOM 1364 O O . SER A 1 175 ? 26.645 -21.461 -15.486 1.00 74.19 175 SER A O 1
ATOM 1366 N N . ILE A 1 176 ? 26.287 -23.057 -17.049 1.00 58.59 176 ILE A N 1
ATOM 1367 C CA . ILE A 1 176 ? 27.203 -24.108 -16.578 1.00 58.59 176 ILE A CA 1
ATOM 1368 C C . ILE A 1 176 ? 28.341 -24.208 -17.591 1.00 58.59 176 ILE A C 1
ATOM 1370 O O . ILE A 1 176 ? 29.504 -24.320 -17.151 1.00 58.59 176 ILE A O 1
#

Secondary structure (DSSP, 8-state):
-EEEEESTT-TTTHHHHHHTT-EEE-SS-BTTB-----SS--------TTS-HHHHHHHHHHHHHHTT-SEEEEEPPPPSS---SS-HHHHHHHHT--S-HHHHHHHHHHHTTSSS-EEEEPPP-SHHHHHHHHHHHHHHHHH---TT-----TTSSPPPPPPPHHHHHHHHHH--

Radius of gyration: 17.66 Å; chains: 1; bounding box: 46×43×45 Å